Protein AF-A0A2N2PPP0-F1 (afdb_monomer_lite)

pLDDT: mean 93.96, std 4.92, range [78.12, 98.75]

Sequence (128 aa):
MFLLSSDLLVKGSHSYLNLDLDLDPEWWPEYGIPIGSYVGGIPADVSALYDSTTGVYRRSYTNGQVLVNPGPAARTVNLGGAYYRADPVGGGFVPPSGDISGWRVDYTAVTSVTLGAGRGAILLNSRP

Foldseek 3Di:
DLVVLVCVLQPDPPGDDDDQPDPADWDFQVVVDPQAAWPDHRDPDQVVQADPVQRWGKTHGPFFIKTWAQDQAKTKDFQCDKWWWWDWDDITGQPPVNDPVVTHTDTDIDRMDIAGHSGMITTGPDDD

Structure (mmCIF, N/CA/C/O backbone):
data_AF-A0A2N2PPP0-F1
#
_entry.id   AF-A0A2N2PPP0-F1
#
loop_
_atom_site.group_PDB
_atom_site.id
_atom_site.type_symbol
_atom_site.label_atom_id
_atom_site.label_alt_id
_atom_site.label_comp_id
_atom_site.label_asym_id
_atom_site.label_entity_id
_atom_site.label_seq_id
_atom_site.pdbx_PDB_ins_code
_atom_site.Cartn_x
_atom_site.Cartn_y
_atom_site.Cartn_z
_atom_site.occupancy
_atom_site.B_iso_or_equiv
_atom_site.auth_seq_id
_atom_site.auth_comp_id
_atom_site.auth_asym_id
_atom_site.auth_atom_id
_atom_site.pdbx_PDB_model_num
ATOM 1 N N . MET A 1 1 ? 4.736 4.034 -1.584 1.00 82.00 1 MET A N 1
ATOM 2 C CA . MET A 1 1 ? 3.412 3.436 -1.281 1.00 82.00 1 MET A CA 1
ATOM 3 C C . MET A 1 1 ? 2.305 4.399 -0.858 1.00 82.00 1 MET A C 1
ATOM 5 O O . MET A 1 1 ? 1.167 3.954 -0.829 1.00 82.00 1 MET A O 1
ATOM 9 N N . PHE A 1 2 ? 2.545 5.686 -0.569 1.00 88.25 2 PHE A N 1
ATOM 10 C CA . PHE A 1 2 ? 1.448 6.577 -0.150 1.00 88.25 2 PHE A CA 1
ATOM 11 C C . PHE A 1 2 ? 0.379 6.791 -1.238 1.00 88.25 2 PHE A C 1
ATOM 13 O O . PHE A 1 2 ? -0.784 6.534 -0.970 1.00 88.25 2 PHE A O 1
ATOM 20 N N . LEU A 1 3 ? 0.766 7.173 -2.463 1.00 88.50 3 LEU A N 1
ATOM 21 C CA . LEU A 1 3 ? -0.184 7.479 -3.547 1.00 88.50 3 LEU A CA 1
ATOM 22 C C . LEU A 1 3 ? -1.072 6.285 -3.919 1.00 88.50 3 LEU A C 1
ATOM 24 O O . LEU A 1 3 ? -2.291 6.397 -3.855 1.00 88.50 3 LEU A O 1
ATOM 28 N N . LEU A 1 4 ? -0.470 5.126 -4.216 1.00 90.69 4 LEU A N 1
ATOM 29 C CA . LEU A 1 4 ? -1.234 3.918 -4.538 1.00 90.69 4 LEU A CA 1
ATOM 30 C C . LEU A 1 4 ? -2.136 3.478 -3.378 1.00 90.69 4 LEU A C 1
ATOM 32 O O . LEU A 1 4 ? -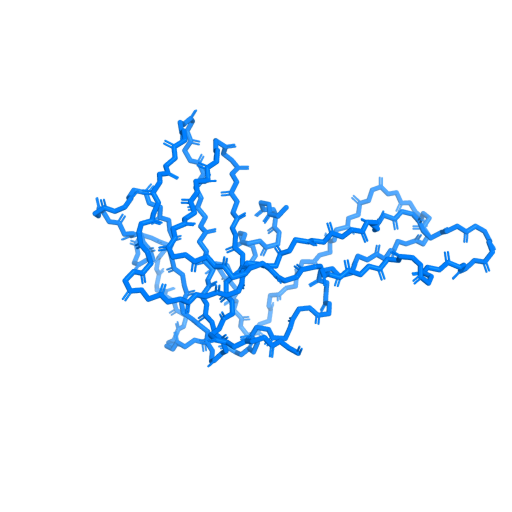3.287 3.123 -3.600 1.00 90.69 4 LEU A O 1
ATOM 36 N N . SER A 1 5 ? -1.651 3.531 -2.132 1.00 89.62 5 SER A N 1
ATOM 37 C CA . SER A 1 5 ? -2.492 3.162 -0.985 1.00 89.62 5 SER A CA 1
ATOM 38 C C . SER A 1 5 ? -3.662 4.135 -0.811 1.00 89.62 5 SER A C 1
ATOM 40 O O . SER A 1 5 ? -4.751 3.705 -0.453 1.00 89.62 5 SER A O 1
ATOM 42 N N . SER A 1 6 ? -3.467 5.426 -1.090 1.00 89.62 6 SER A N 1
ATOM 43 C CA . SER A 1 6 ? -4.539 6.425 -1.073 1.00 89.62 6 SER A CA 1
ATOM 44 C C . SER A 1 6 ? -5.562 6.198 -2.189 1.00 89.62 6 SER A C 1
ATOM 46 O O . SER A 1 6 ? -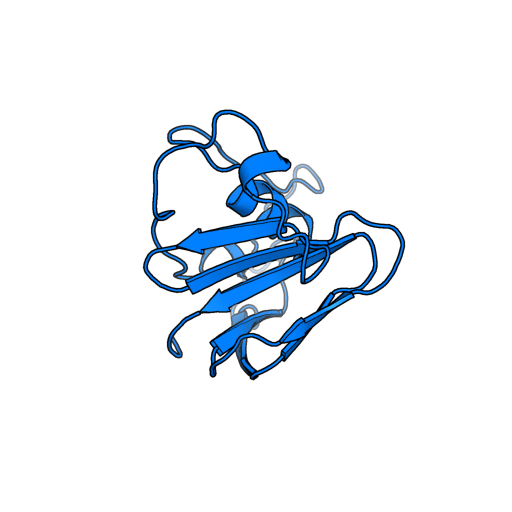6.754 6.260 -1.901 1.00 89.62 6 SER A O 1
ATOM 48 N N . ASP A 1 7 ? -5.140 5.866 -3.418 1.00 92.00 7 ASP A N 1
ATOM 49 C CA . ASP A 1 7 ? -6.073 5.458 -4.486 1.00 92.00 7 ASP A CA 1
ATOM 50 C C . ASP A 1 7 ? -6.865 4.223 -4.062 1.00 92.00 7 ASP A C 1
ATOM 52 O O . ASP A 1 7 ? -8.091 4.259 -4.030 1.00 92.00 7 ASP A O 1
ATOM 56 N N . LEU A 1 8 ? -6.183 3.160 -3.629 1.00 90.50 8 LEU A N 1
ATOM 57 C CA . LEU A 1 8 ? -6.838 1.935 -3.174 1.00 90.50 8 LEU A CA 1
ATOM 58 C C . LEU A 1 8 ? -7.753 2.177 -1.964 1.00 90.50 8 LEU A C 1
ATOM 60 O O . LEU A 1 8 ? -8.764 1.489 -1.812 1.00 90.50 8 LEU A O 1
ATOM 64 N N . LEU A 1 9 ? -7.456 3.155 -1.110 1.00 91.69 9 LEU A N 1
ATOM 65 C CA . LEU A 1 9 ? -8.339 3.532 -0.011 1.00 91.69 9 LEU A CA 1
ATOM 66 C C . LEU A 1 9 ? -9.677 4.064 -0.541 1.00 91.69 9 LEU A C 1
ATOM 68 O O . LEU A 1 9 ? -10.724 3.616 -0.081 1.00 91.69 9 LEU A O 1
ATOM 72 N N . VAL A 1 10 ? -9.675 4.949 -1.540 1.00 89.69 10 VAL A N 1
ATOM 73 C CA . VAL A 1 10 ? -10.896 5.620 -2.038 1.00 89.69 10 VAL A CA 1
ATOM 74 C C . VAL A 1 10 ? -11.455 5.041 -3.342 1.00 89.69 10 VAL A C 1
ATOM 76 O O . VAL A 1 10 ? -12.495 5.489 -3.814 1.00 89.69 10 VAL A O 1
ATOM 79 N N . LYS A 1 11 ? -10.815 4.009 -3.905 1.00 88.62 11 LYS A N 1
ATOM 80 C CA . LYS A 1 11 ? -11.147 3.404 -5.202 1.00 88.62 11 LYS A CA 1
ATOM 81 C C . LYS A 1 11 ? -12.640 3.107 -5.373 1.00 88.62 11 LYS A C 1
ATOM 83 O O . LYS A 1 11 ? -13.214 2.337 -4.599 1.00 88.62 11 LYS A O 1
ATOM 88 N N . GLY A 1 12 ? -13.252 3.684 -6.402 1.00 85.44 12 GLY A N 1
ATOM 89 C CA . GLY A 1 12 ? -14.586 3.329 -6.883 1.00 85.44 12 GLY A CA 1
ATOM 90 C C . GLY A 1 12 ? -14.532 2.411 -8.108 1.00 85.44 12 GLY A C 1
ATOM 91 O O . GLY A 1 12 ? -13.465 1.962 -8.526 1.00 85.44 12 GLY A O 1
ATOM 92 N N . SER A 1 13 ? -15.690 2.142 -8.713 1.00 84.50 13 SER A N 1
ATOM 93 C CA . SER A 1 13 ? -15.797 1.259 -9.890 1.00 84.50 13 SER A CA 1
ATOM 94 C C . SER A 1 13 ? -15.138 1.820 -11.156 1.00 84.50 13 SER A C 1
ATOM 96 O O . SER A 1 13 ? -14.777 1.055 -12.041 1.00 84.50 13 SER A O 1
ATOM 98 N N . HIS A 1 14 ? -14.970 3.141 -11.237 1.00 86.19 14 HIS A N 1
ATOM 99 C CA . HIS A 1 14 ? -14.382 3.838 -12.386 1.00 86.19 14 HIS A CA 1
ATOM 100 C C . HIS A 1 14 ? -13.347 4.871 -11.920 1.00 86.19 14 HIS A C 1
ATOM 102 O O . HIS A 1 14 ? -13.365 6.024 -12.341 1.00 86.19 14 HIS A O 1
ATOM 108 N N . SER A 1 15 ? -12.480 4.465 -10.989 1.00 83.56 15 SER A N 1
ATOM 109 C CA . SER A 1 15 ? -11.384 5.289 -10.472 1.00 83.56 15 SER A CA 1
ATOM 110 C C . SER A 1 15 ? -10.047 4.721 -10.930 1.00 83.56 15 SER A C 1
ATOM 112 O O . SER A 1 15 ? -9.760 3.537 -10.709 1.00 83.56 15 SER A O 1
ATOM 114 N N . TYR A 1 16 ? -9.236 5.581 -11.537 1.00 82.44 16 TYR A N 1
ATOM 115 C CA . TYR A 1 16 ? -7.931 5.240 -12.083 1.00 82.44 16 TYR A CA 1
ATOM 116 C C . TYR A 1 16 ? -6.893 6.212 -11.531 1.00 82.44 16 TYR A C 1
ATOM 118 O O . TYR A 1 16 ? -7.117 7.422 -11.523 1.00 82.44 16 TYR A O 1
ATOM 126 N N . LEU A 1 17 ? -5.763 5.667 -11.093 1.00 83.94 17 LEU A N 1
ATOM 127 C CA . LEU A 1 17 ? -4.572 6.425 -10.748 1.00 83.94 17 LEU A CA 1
ATOM 128 C C . LEU A 1 17 ? -3.582 6.265 -11.897 1.00 83.94 17 LEU A C 1
ATOM 130 O O . LEU A 1 17 ? -3.192 5.140 -12.203 1.00 83.94 17 LEU A O 1
ATOM 134 N N . ASN A 1 18 ? -3.172 7.381 -12.492 1.00 78.56 18 ASN A N 1
ATOM 135 C CA . ASN A 1 18 ? -1.970 7.425 -13.312 1.00 78.56 18 ASN A CA 1
ATOM 136 C C . ASN A 1 18 ? -0.864 8.080 -12.484 1.00 78.56 18 ASN A C 1
ATOM 138 O O . ASN A 1 18 ? -1.071 9.171 -11.948 1.00 78.56 18 ASN A O 1
ATOM 142 N N . LEU A 1 19 ? 0.265 7.394 -12.325 1.00 78.12 19 LEU A N 1
ATOM 143 C CA . LEU A 1 19 ? 1.472 7.997 -11.766 1.00 78.12 19 LEU A CA 1
ATOM 144 C C . LEU A 1 19 ? 2.275 8.502 -12.957 1.00 78.12 19 LEU A C 1
ATOM 146 O O . LEU A 1 19 ? 2.576 7.708 -13.838 1.00 78.12 19 LEU A O 1
ATOM 150 N N . ASP A 1 20 ? 2.534 9.803 -12.982 1.00 81.75 20 ASP A N 1
ATOM 151 C CA . ASP A 1 20 ? 3.169 10.492 -14.101 1.00 81.75 20 ASP A CA 1
ATOM 152 C C . ASP A 1 20 ? 4.299 11.358 -13.537 1.00 81.75 20 ASP A C 1
ATOM 154 O O . ASP A 1 20 ? 4.065 12.183 -12.641 1.00 81.75 20 ASP A O 1
ATOM 158 N N . LEU A 1 21 ? 5.525 11.113 -13.990 1.00 82.56 21 LEU A N 1
ATOM 159 C CA . LEU A 1 21 ? 6.711 11.910 -13.692 1.00 82.56 21 LEU A CA 1
ATOM 160 C C . LEU A 1 21 ? 7.065 12.812 -14.881 1.00 82.56 21 LEU A C 1
ATOM 162 O O . LEU A 1 21 ? 7.460 13.955 -14.640 1.00 82.56 21 LEU A O 1
ATOM 166 N N . ASP A 1 22 ? 6.934 12.319 -16.120 1.00 88.31 22 ASP A N 1
ATOM 167 C CA . ASP A 1 22 ? 7.155 13.073 -17.367 1.00 88.31 22 ASP A CA 1
ATOM 168 C C . ASP A 1 22 ? 6.522 12.369 -18.596 1.00 88.31 22 ASP A C 1
ATOM 170 O O . ASP A 1 22 ? 5.789 11.398 -18.476 1.00 88.31 22 ASP A O 1
ATOM 174 N N . LEU A 1 23 ? 6.821 12.836 -19.812 1.00 87.44 23 LEU A N 1
ATOM 175 C CA . LEU A 1 23 ? 6.335 12.264 -21.076 1.00 87.44 23 LEU A CA 1
ATOM 176 C C . LEU A 1 23 ? 7.024 10.951 -21.496 1.00 87.44 23 LEU A C 1
ATOM 178 O O . LEU A 1 23 ? 6.614 10.338 -22.488 1.00 87.44 23 LEU A O 1
ATOM 182 N N . ASP A 1 24 ? 8.082 10.543 -20.795 1.00 90.31 24 ASP A N 1
ATOM 183 C CA . ASP A 1 24 ? 8.805 9.304 -21.080 1.00 90.31 24 ASP A CA 1
ATOM 184 C C . ASP A 1 24 ? 8.018 8.067 -20.603 1.00 90.31 24 ASP A C 1
ATOM 186 O O . ASP A 1 24 ? 7.227 8.151 -19.667 1.00 90.31 24 ASP A O 1
ATOM 190 N N . PRO A 1 25 ? 8.218 6.879 -21.208 1.00 90.56 25 PRO A N 1
ATOM 191 C CA . PRO A 1 25 ? 7.538 5.669 -20.760 1.00 90.56 25 PRO A CA 1
ATOM 192 C C . PRO A 1 25 ? 7.873 5.316 -19.307 1.00 90.56 25 PRO A C 1
ATOM 194 O O . PRO A 1 25 ? 9.040 5.172 -18.937 1.00 90.56 25 PRO A O 1
ATOM 197 N N . GLU A 1 26 ? 6.839 5.081 -18.504 1.00 92.50 26 GLU A N 1
ATOM 198 C CA . GLU A 1 26 ? 6.954 4.726 -17.092 1.00 92.50 26 GLU A CA 1
ATOM 199 C C . GLU A 1 26 ? 6.309 3.375 -16.795 1.00 92.50 26 GLU A C 1
ATOM 201 O O . GLU A 1 26 ? 5.297 2.988 -17.386 1.00 92.50 26 GLU A O 1
ATOM 206 N N . TRP A 1 27 ? 6.887 2.647 -15.843 1.00 92.12 27 TRP A N 1
ATOM 207 C CA . TRP A 1 27 ? 6.283 1.432 -15.321 1.00 92.12 27 TRP A CA 1
ATOM 208 C C . TRP A 1 27 ? 6.530 1.292 -13.820 1.00 92.12 27 TRP A C 1
ATOM 210 O O . TRP A 1 27 ? 7.563 1.692 -13.289 1.00 92.12 27 TRP A O 1
ATOM 220 N N . TRP A 1 28 ? 5.563 0.714 -13.116 1.00 92.81 28 TRP A N 1
ATOM 221 C CA . TRP A 1 28 ? 5.569 0.623 -11.662 1.00 92.81 28 TRP A CA 1
ATOM 222 C C . TRP A 1 28 ? 5.238 -0.816 -11.248 1.00 92.81 28 TRP A C 1
ATOM 224 O O . TRP A 1 28 ? 4.125 -1.281 -11.513 1.00 92.81 28 TRP A O 1
ATOM 234 N N . PRO A 1 29 ? 6.169 -1.565 -10.620 1.00 95.06 29 PRO A N 1
ATOM 235 C CA . PRO A 1 29 ? 5.928 -2.963 -10.255 1.00 95.06 29 PRO A CA 1
ATOM 236 C C . PRO A 1 29 ? 4.742 -3.130 -9.293 1.00 95.06 29 PRO A C 1
ATOM 238 O O . PRO A 1 29 ? 4.093 -4.176 -9.287 1.00 95.06 29 PRO A O 1
ATOM 241 N N . GLU A 1 30 ? 4.401 -2.097 -8.520 1.00 93.69 30 GLU A N 1
ATOM 242 C CA . GLU A 1 30 ? 3.231 -2.092 -7.642 1.00 93.69 30 GLU A CA 1
ATOM 243 C C . GLU A 1 30 ? 1.882 -2.247 -8.358 1.00 93.69 30 GLU A C 1
ATOM 245 O O . GLU A 1 30 ? 0.920 -2.691 -7.728 1.00 93.69 30 GLU A O 1
ATOM 250 N N . TYR A 1 31 ? 1.788 -1.955 -9.660 1.00 90.94 31 TYR A N 1
ATOM 251 C CA . TYR A 1 31 ? 0.571 -2.218 -10.438 1.00 90.94 31 TYR A CA 1
ATOM 252 C C . TYR A 1 31 ? 0.246 -3.714 -10.521 1.00 90.94 31 TYR A C 1
ATOM 254 O O . TYR A 1 31 ? -0.910 -4.086 -10.712 1.00 90.94 31 TYR A O 1
ATOM 262 N N . GLY A 1 32 ? 1.251 -4.574 -10.333 1.00 92.12 32 GLY A N 1
ATOM 263 C CA . GLY A 1 32 ? 1.103 -6.025 -10.314 1.00 92.12 32 GLY A CA 1
ATOM 264 C C . GLY A 1 32 ? 0.694 -6.617 -8.963 1.00 92.12 32 GLY A C 1
ATOM 265 O O . GLY A 1 32 ? 0.594 -7.839 -8.867 1.00 92.12 32 GLY A O 1
ATOM 266 N N . ILE A 1 33 ? 0.478 -5.818 -7.907 1.00 96.62 33 ILE A N 1
ATOM 267 C CA . ILE A 1 33 ? 0.122 -6.358 -6.584 1.00 96.62 33 ILE A CA 1
ATOM 268 C C . ILE A 1 33 ? -1.280 -6.997 -6.643 1.00 96.62 33 ILE A C 1
ATOM 270 O O . ILE A 1 33 ? -2.264 -6.288 -6.875 1.00 96.62 33 ILE A O 1
ATOM 274 N N . PRO A 1 34 ? -1.430 -8.309 -6.361 1.00 97.06 34 PRO A N 1
ATOM 275 C CA . PRO A 1 34 ? -2.691 -9.031 -6.538 1.00 97.06 34 PRO A CA 1
ATOM 276 C C . PRO A 1 34 ? -3.644 -8.848 -5.341 1.00 97.06 34 PRO A C 1
ATOM 278 O O . PRO A 1 34 ? -4.140 -9.814 -4.760 1.00 97.06 34 PRO A O 1
ATOM 281 N N . ILE A 1 35 ? -3.914 -7.597 -4.953 1.00 97.12 35 ILE A N 1
ATOM 282 C CA . ILE A 1 35 ? -4.747 -7.247 -3.786 1.00 97.12 35 ILE A CA 1
ATOM 283 C C . ILE A 1 35 ? -6.230 -7.611 -3.979 1.00 97.12 35 ILE A C 1
ATOM 285 O O . ILE A 1 35 ? -6.950 -7.838 -3.006 1.00 97.12 35 ILE A O 1
ATOM 289 N N . GLY A 1 36 ? -6.674 -7.747 -5.231 1.00 95.44 36 GLY A N 1
ATOM 290 C CA . GLY A 1 36 ? -8.031 -8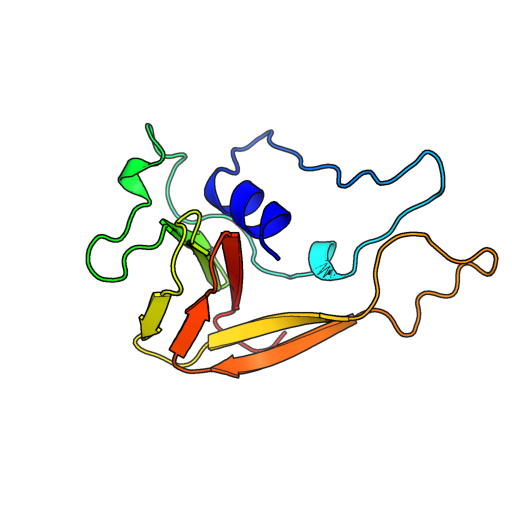.153 -5.590 1.00 95.44 36 GLY A CA 1
ATOM 291 C C . GLY A 1 36 ? -9.030 -6.994 -5.586 1.00 95.44 36 GLY A C 1
ATOM 292 O O . GLY A 1 36 ? -8.675 -5.853 -5.876 1.00 95.44 36 GLY A O 1
ATOM 293 N N . SER A 1 37 ? -10.296 -7.292 -5.288 1.00 93.75 37 SER A N 1
ATOM 294 C CA . SER A 1 37 ? -11.375 -6.291 -5.258 1.00 93.75 37 SER A CA 1
ATOM 295 C C . SER A 1 37 ? -11.604 -5.778 -3.843 1.00 93.75 37 SER A C 1
ATOM 297 O O . SER A 1 37 ? -11.411 -6.519 -2.880 1.00 93.75 37 SER A O 1
ATOM 299 N N . TYR A 1 38 ? -12.029 -4.523 -3.698 1.00 93.38 38 TYR A N 1
ATOM 300 C CA . TYR A 1 38 ? -12.417 -4.007 -2.389 1.00 93.38 38 TYR A CA 1
ATOM 301 C C . TYR A 1 38 ? -13.617 -4.793 -1.840 1.00 93.38 38 TYR A C 1
ATOM 303 O O . TYR A 1 38 ? -14.498 -5.217 -2.587 1.00 93.38 38 TYR A O 1
ATOM 311 N N . VAL A 1 39 ? -13.645 -4.987 -0.524 1.00 93.19 39 VAL A N 1
ATOM 312 C CA . VAL A 1 39 ? -14.747 -5.654 0.177 1.00 93.19 39 VAL A CA 1
ATOM 313 C C . VAL A 1 39 ? -15.675 -4.596 0.761 1.00 93.19 39 VAL A C 1
ATOM 315 O O . VAL A 1 39 ? -15.221 -3.627 1.368 1.00 93.19 39 VAL A O 1
ATOM 318 N N . GLY A 1 40 ? -16.979 -4.805 0.591 1.00 85.25 40 GLY A N 1
ATOM 319 C CA . GLY A 1 40 ? -18.002 -3.815 0.919 1.00 85.25 40 GLY A CA 1
ATOM 320 C C . GLY A 1 40 ? -18.314 -2.888 -0.258 1.00 85.25 40 GLY A C 1
ATOM 321 O O . GLY A 1 40 ? -17.713 -2.978 -1.325 1.00 85.25 40 GLY A O 1
ATOM 322 N N . GLY A 1 41 ? -19.307 -2.019 -0.080 1.00 85.19 41 GLY A N 1
ATOM 323 C CA . GLY A 1 41 ? -19.638 -0.990 -1.065 1.00 85.19 41 GLY A CA 1
ATOM 324 C C . GLY A 1 41 ? -18.643 0.172 -1.054 1.00 85.19 41 GLY A C 1
ATOM 325 O O . GLY A 1 41 ? -17.724 0.233 -0.238 1.00 85.19 41 GLY A O 1
ATOM 326 N N . ILE A 1 42 ? -18.860 1.131 -1.951 1.00 85.75 42 ILE A N 1
ATOM 327 C CA . ILE A 1 42 ? -18.175 2.425 -1.897 1.00 85.75 42 ILE A CA 1
ATOM 328 C C . ILE A 1 42 ? -18.708 3.176 -0.663 1.00 85.75 42 ILE A C 1
ATOM 330 O O . ILE A 1 42 ? -19.929 3.309 -0.536 1.00 85.75 42 ILE A O 1
ATOM 334 N N . PRO A 1 43 ? -17.848 3.632 0.266 1.00 85.94 43 PRO A N 1
ATOM 335 C CA . PRO A 1 43 ? -18.311 4.372 1.433 1.00 85.94 43 PRO A CA 1
ATOM 336 C C . PRO A 1 43 ? -18.889 5.726 1.011 1.00 85.94 43 PRO A C 1
ATOM 338 O O . PRO A 1 43 ? -18.414 6.340 0.058 1.00 85.94 43 PRO A O 1
ATOM 341 N N . ALA A 1 44 ? -19.895 6.210 1.742 1.00 86.12 44 ALA A N 1
ATOM 342 C CA . ALA A 1 44 ? -20.470 7.534 1.496 1.00 86.12 44 ALA A CA 1
ATOM 343 C C . ALA A 1 44 ? -19.475 8.671 1.798 1.00 86.12 44 ALA A C 1
ATOM 345 O O . ALA A 1 44 ? -19.532 9.718 1.163 1.00 86.12 44 ALA A O 1
ATOM 346 N N . ASP A 1 45 ? -18.568 8.451 2.755 1.00 89.62 45 ASP A N 1
ATOM 347 C CA . ASP A 1 45 ? -17.528 9.394 3.154 1.00 89.62 45 ASP A CA 1
ATOM 348 C C . ASP A 1 45 ? -16.268 8.648 3.627 1.00 89.62 45 ASP A C 1
ATOM 350 O O . ASP A 1 45 ? -16.351 7.542 4.171 1.00 89.62 45 ASP A O 1
ATOM 354 N N . VAL A 1 46 ? -15.092 9.255 3.440 1.00 90.00 46 VAL A N 1
ATOM 355 C CA . VAL A 1 46 ? -13.799 8.647 3.799 1.00 90.00 46 VAL A CA 1
ATOM 356 C C . VAL A 1 46 ? -13.651 8.403 5.306 1.00 90.00 46 VAL A C 1
ATOM 358 O O . VAL A 1 46 ? -12.933 7.488 5.706 1.00 90.00 46 VAL A O 1
ATOM 361 N N . SER A 1 47 ? -14.358 9.159 6.153 1.00 92.75 47 SER A N 1
ATOM 362 C CA . SER A 1 47 ? -14.378 8.958 7.608 1.00 92.75 47 SER A CA 1
ATOM 363 C C . SER A 1 47 ? -14.879 7.571 8.011 1.00 92.75 47 SER A C 1
ATOM 365 O O . SER A 1 47 ? -14.438 7.047 9.030 1.00 92.75 47 SER A O 1
ATOM 367 N N . ALA A 1 48 ? -15.709 6.921 7.185 1.00 93.81 48 ALA A N 1
ATOM 368 C CA . ALA A 1 48 ? -16.155 5.546 7.416 1.00 93.81 48 ALA A CA 1
ATOM 369 C C . ALA A 1 48 ? -15.013 4.515 7.324 1.00 93.81 48 ALA A C 1
ATOM 371 O O . ALA A 1 48 ? -15.158 3.392 7.801 1.00 93.81 48 ALA A O 1
ATOM 372 N N . LEU A 1 49 ? -13.885 4.885 6.711 1.00 95.19 49 LEU A N 1
ATOM 373 C CA . LEU A 1 49 ? -12.684 4.056 6.606 1.00 95.19 49 LEU A CA 1
ATOM 374 C C . LEU A 1 49 ? -11.657 4.365 7.705 1.00 95.19 49 LEU A C 1
ATOM 376 O O . LEU A 1 49 ? -10.607 3.726 7.749 1.00 95.19 49 LEU A O 1
ATOM 380 N N . TYR A 1 50 ? -11.905 5.355 8.566 1.00 96.88 50 TYR A N 1
ATOM 381 C CA . TYR A 1 50 ? -10.977 5.727 9.628 1.00 96.88 50 TYR A CA 1
ATOM 382 C C . TYR A 1 50 ? -11.087 4.769 10.820 1.00 96.88 50 TYR A C 1
ATOM 384 O O . TYR A 1 50 ? -12.148 4.625 11.426 1.00 96.88 50 TYR A O 1
ATOM 392 N N . ASP A 1 51 ? -9.972 4.145 11.195 1.00 96.00 51 ASP A N 1
ATOM 393 C CA . ASP A 1 51 ? -9.865 3.338 12.407 1.00 96.00 51 ASP A CA 1
ATOM 394 C C . ASP A 1 51 ? -9.312 4.208 13.543 1.00 96.00 51 ASP A C 1
ATOM 396 O O . ASP A 1 51 ? -8.120 4.519 13.608 1.00 96.00 51 ASP A O 1
ATOM 400 N N . SER A 1 52 ? -10.191 4.599 14.467 1.00 95.56 52 SER A N 1
ATOM 401 C CA . SER A 1 52 ? -9.844 5.449 15.610 1.00 95.56 52 SER A CA 1
ATOM 402 C C . SER A 1 52 ? -8.928 4.772 16.631 1.00 95.56 52 SER A C 1
ATOM 404 O O . SER A 1 52 ? -8.251 5.472 17.383 1.00 95.56 52 SER A O 1
ATOM 406 N N . THR A 1 53 ? -8.862 3.437 16.643 1.00 94.50 53 THR A N 1
ATOM 407 C CA . THR A 1 53 ? -7.985 2.682 17.551 1.00 94.50 53 THR A CA 1
ATOM 408 C C . THR A 1 53 ? -6.536 2.779 17.095 1.00 94.50 53 THR A C 1
ATOM 410 O O . THR A 1 53 ? -5.623 2.926 17.906 1.00 94.50 53 THR A O 1
ATOM 413 N N . THR A 1 54 ? -6.315 2.698 15.784 1.00 95.44 54 THR A N 1
ATOM 414 C CA . THR A 1 54 ? -4.972 2.686 15.190 1.00 95.44 54 THR A CA 1
ATOM 415 C C . THR A 1 54 ? -4.546 4.064 14.677 1.00 95.44 54 THR A C 1
ATOM 417 O O . THR A 1 54 ? -3.353 4.327 14.502 1.00 95.44 54 THR A O 1
ATOM 420 N N . GLY A 1 55 ? -5.502 4.976 14.491 1.00 96.50 55 GLY A N 1
ATOM 421 C CA . GLY A 1 55 ? -5.271 6.332 14.007 1.00 96.50 55 GLY A CA 1
ATOM 422 C C . GLY A 1 55 ? -4.889 6.387 12.529 1.00 96.50 55 GLY A C 1
ATOM 423 O O . GLY A 1 55 ? -4.195 7.319 12.116 1.00 96.50 55 GLY A O 1
ATOM 424 N N . VAL A 1 56 ? -5.289 5.380 11.748 1.00 97.88 56 VAL A N 1
ATOM 425 C CA . VAL A 1 56 ? -5.045 5.286 10.304 1.00 97.88 56 VAL A CA 1
ATOM 426 C C . VAL A 1 56 ? -6.336 4.933 9.573 1.00 97.88 56 VAL A C 1
ATOM 428 O O . VAL A 1 56 ? -7.287 4.431 10.164 1.00 97.88 56 VAL A O 1
ATOM 431 N N . TYR A 1 57 ? -6.370 5.177 8.269 1.00 98.06 57 TYR A N 1
ATOM 432 C CA . TYR A 1 57 ? -7.460 4.720 7.418 1.00 98.06 57 TYR A CA 1
ATOM 433 C C . TYR A 1 57 ? -7.195 3.292 6.952 1.00 98.06 57 TYR A C 1
ATOM 435 O O . TYR A 1 57 ? -6.051 2.943 6.649 1.00 98.06 57 TYR A O 1
ATOM 443 N N . ARG A 1 58 ? -8.247 2.478 6.872 1.00 97.12 58 ARG A N 1
ATOM 444 C CA . ARG A 1 58 ? -8.196 1.069 6.489 1.00 97.12 58 ARG A CA 1
ATOM 445 C C . ARG A 1 58 ? -9.279 0.760 5.465 1.00 97.12 58 ARG A C 1
ATOM 447 O O . ARG A 1 58 ? -10.437 1.119 5.649 1.00 97.12 58 ARG A O 1
ATOM 454 N N . ARG A 1 59 ? -8.921 -0.006 4.435 1.00 96.25 59 ARG A N 1
ATOM 455 C CA . ARG A 1 59 ? -9.895 -0.639 3.539 1.00 96.25 59 ARG A CA 1
ATOM 456 C C . ARG A 1 59 ? -9.562 -2.099 3.294 1.00 96.25 59 ARG A C 1
ATOM 458 O O . ARG A 1 59 ? -8.420 -2.436 2.988 1.00 96.25 59 ARG A O 1
ATOM 465 N N . SER A 1 60 ? -10.575 -2.948 3.418 1.00 96.19 60 SER A N 1
ATOM 466 C CA . SER A 1 60 ? -10.464 -4.384 3.179 1.00 96.19 60 SER A CA 1
ATOM 467 C C . SER A 1 60 ? -10.603 -4.713 1.699 1.00 96.19 60 SER A C 1
ATOM 469 O O . SER A 1 60 ? -11.365 -4.079 0.968 1.00 96.19 60 SER A O 1
ATOM 471 N N . TYR A 1 61 ? -9.882 -5.743 1.283 1.00 97.25 61 TYR A N 1
ATOM 472 C CA . TYR A 1 61 ? -9.850 -6.287 -0.064 1.00 97.25 61 TYR A CA 1
ATOM 473 C C . TYR A 1 61 ? -9.952 -7.815 -0.005 1.00 97.25 61 TYR A C 1
ATOM 475 O O . TYR A 1 61 ? -9.671 -8.424 1.027 1.00 97.25 61 TYR A O 1
ATOM 483 N N . THR A 1 62 ? -10.347 -8.459 -1.104 1.00 97.25 62 THR A N 1
ATOM 484 C CA . THR A 1 62 ? -10.546 -9.918 -1.137 1.00 97.25 62 THR A CA 1
ATOM 485 C C . THR A 1 62 ? -9.282 -10.689 -0.756 1.00 97.25 62 THR A C 1
ATOM 487 O O . THR A 1 62 ? -9.381 -11.720 -0.096 1.00 97.25 62 THR A O 1
ATOM 490 N N . ASN A 1 63 ? -8.099 -10.166 -1.101 1.00 98.19 63 ASN A N 1
ATOM 491 C CA . ASN A 1 63 ? -6.820 -10.813 -0.803 1.00 98.19 63 ASN A CA 1
ATOM 492 C C . ASN A 1 63 ? -6.008 -10.082 0.274 1.00 98.19 63 ASN A C 1
ATOM 494 O O . ASN A 1 63 ? -4.834 -10.400 0.458 1.00 98.19 63 ASN A O 1
ATOM 498 N N . GLY A 1 64 ? -6.583 -9.105 0.983 1.00 97.88 64 GLY A N 1
ATOM 499 C CA . GLY A 1 64 ? -5.804 -8.319 1.932 1.00 97.88 64 GLY A CA 1
ATOM 500 C C . GLY A 1 64 ? -6.480 -7.067 2.468 1.00 97.88 64 GLY A C 1
ATOM 501 O O . GLY A 1 64 ? -7.699 -6.963 2.568 1.00 97.88 64 GLY A O 1
ATOM 502 N N . GLN A 1 65 ? -5.658 -6.088 2.822 1.00 97.94 65 GLN A N 1
ATOM 503 C CA . GLN A 1 65 ? -6.096 -4.778 3.280 1.00 97.94 65 GLN A CA 1
ATOM 504 C C . GLN A 1 65 ? -5.081 -3.698 2.906 1.00 97.94 65 GLN A C 1
ATOM 506 O O . GLN A 1 65 ? -3.890 -3.959 2.720 1.00 97.94 65 GLN A O 1
ATOM 511 N N . VAL A 1 66 ? -5.565 -2.464 2.846 1.00 97.88 66 VAL A N 1
ATOM 512 C CA . VAL A 1 66 ? -4.761 -1.264 2.629 1.00 97.88 66 VAL A CA 1
ATOM 513 C C . VAL A 1 66 ? -4.870 -0.373 3.852 1.00 97.88 66 VAL A C 1
ATOM 515 O O . VAL A 1 66 ? -5.967 -0.178 4.377 1.00 97.88 66 VAL A O 1
ATOM 518 N N . LEU A 1 67 ? -3.733 0.160 4.294 1.00 98.50 67 LEU A N 1
ATOM 519 C CA . LEU A 1 67 ? -3.630 1.099 5.404 1.00 98.50 67 LEU A CA 1
ATOM 520 C C . LEU A 1 67 ? -3.021 2.416 4.921 1.00 98.50 67 LEU A C 1
ATOM 522 O O . LEU A 1 67 ? -2.031 2.401 4.188 1.00 98.50 67 LEU A O 1
ATOM 526 N N . VAL A 1 68 ? -3.560 3.551 5.368 1.00 98.38 68 VAL A N 1
ATOM 527 C CA . VAL A 1 68 ? -3.057 4.889 5.019 1.00 98.38 68 VAL A CA 1
ATOM 528 C C . VAL A 1 68 ? -2.975 5.773 6.258 1.00 98.38 68 VAL A C 1
ATOM 530 O O . VAL A 1 68 ? -3.968 6.003 6.946 1.00 98.38 68 VAL A O 1
ATOM 533 N N . ASN A 1 69 ? -1.789 6.318 6.511 1.00 97.94 69 ASN A N 1
ATOM 534 C CA . ASN A 1 69 ? -1.538 7.358 7.498 1.00 97.94 69 ASN A CA 1
ATOM 535 C C . ASN A 1 69 ? -1.272 8.697 6.782 1.00 97.94 69 ASN A C 1
ATOM 537 O O . ASN A 1 69 ? -0.129 8.964 6.396 1.00 97.94 69 ASN A O 1
ATOM 541 N N . PRO A 1 70 ? -2.295 9.551 6.598 1.00 96.44 70 PRO A N 1
ATOM 542 C CA . PRO A 1 70 ? -2.104 10.899 6.067 1.00 96.44 70 PRO A CA 1
ATOM 543 C C . PRO A 1 70 ? -1.617 11.888 7.140 1.00 96.44 70 PRO A C 1
ATOM 545 O O . PRO A 1 70 ? -1.333 13.040 6.827 1.00 96.44 70 PRO A O 1
ATOM 548 N N . GLY A 1 71 ? -1.554 11.466 8.407 1.00 96.19 71 GLY A N 1
ATOM 549 C CA . GLY A 1 71 ? -1.189 12.320 9.527 1.00 96.19 71 GLY A CA 1
ATOM 550 C C . GLY A 1 71 ? 0.299 12.694 9.555 1.00 96.19 71 GLY A C 1
ATOM 551 O O . GLY A 1 71 ? 1.122 12.089 8.863 1.00 96.19 71 GLY A O 1
ATOM 552 N N . PRO A 1 72 ? 0.668 13.670 10.403 1.00 96.25 72 PRO A N 1
ATOM 553 C CA . PRO A 1 72 ? 2.028 14.204 10.479 1.00 96.25 72 PRO A CA 1
ATOM 554 C C . PRO A 1 72 ? 2.982 13.357 11.336 1.00 96.25 72 PRO A C 1
ATOM 556 O O . PRO A 1 72 ? 4.170 13.655 11.404 1.00 96.25 72 PRO A O 1
ATOM 559 N N . ALA A 1 73 ? 2.484 12.322 12.014 1.00 97.31 73 ALA A N 1
ATOM 560 C CA . ALA A 1 73 ? 3.255 11.499 12.942 1.00 97.31 73 ALA A CA 1
ATOM 561 C C . ALA A 1 73 ? 3.164 10.020 12.569 1.00 97.31 73 ALA A C 1
ATOM 563 O O . ALA A 1 73 ? 2.166 9.576 12.001 1.00 97.31 73 ALA A O 1
ATOM 564 N N . ALA A 1 74 ? 4.197 9.251 12.916 1.00 98.06 74 ALA A N 1
ATOM 565 C CA . ALA A 1 74 ? 4.202 7.814 12.693 1.00 98.06 74 ALA A CA 1
ATOM 566 C C . ALA A 1 74 ? 3.116 7.107 13.523 1.00 98.06 74 ALA A C 1
ATOM 568 O O . ALA A 1 74 ? 2.850 7.475 14.670 1.00 98.06 74 ALA A O 1
ATOM 569 N N . ARG A 1 75 ? 2.509 6.070 12.943 1.00 98.25 75 ARG A N 1
ATOM 570 C CA . ARG A 1 75 ? 1.509 5.211 13.585 1.00 98.25 75 ARG A CA 1
ATOM 571 C C . ARG A 1 75 ? 1.926 3.755 13.455 1.00 98.25 75 ARG A C 1
ATOM 573 O O . ARG A 1 75 ? 2.264 3.310 12.359 1.00 98.25 75 ARG A O 1
ATOM 580 N N . THR A 1 76 ? 1.879 3.020 14.559 1.00 98.31 76 THR A N 1
ATOM 581 C CA . THR A 1 76 ? 2.128 1.575 14.572 1.00 98.31 76 THR A CA 1
ATOM 582 C C . THR A 1 76 ? 0.803 0.841 14.672 1.00 98.31 76 THR A C 1
ATOM 584 O O . THR A 1 76 ? 0.034 1.066 15.603 1.00 98.31 76 THR A O 1
ATOM 587 N N . VAL A 1 77 ? 0.552 -0.051 13.720 1.00 98.31 77 VAL A N 1
ATOM 588 C CA . VAL A 1 77 ? -0.680 -0.831 13.617 1.00 98.31 77 VAL A CA 1
ATOM 589 C C . VAL A 1 77 ? -0.359 -2.288 13.914 1.00 98.31 77 VAL A C 1
ATOM 591 O O . VAL A 1 77 ? 0.424 -2.906 13.195 1.00 98.31 77 VAL A O 1
ATOM 594 N N . ASN A 1 78 ? -0.968 -2.846 14.961 1.00 98.00 78 ASN A N 1
ATOM 595 C CA . ASN A 1 78 ? -0.997 -4.293 15.164 1.00 98.00 78 ASN A CA 1
ATOM 596 C C . ASN A 1 78 ? -2.067 -4.894 14.241 1.00 98.00 78 ASN A C 1
ATOM 598 O O . ASN A 1 78 ? -3.188 -4.389 14.178 1.00 98.00 78 ASN A O 1
ATOM 602 N N . LEU A 1 79 ? -1.714 -5.939 13.496 1.00 97.44 79 LEU A N 1
ATOM 603 C CA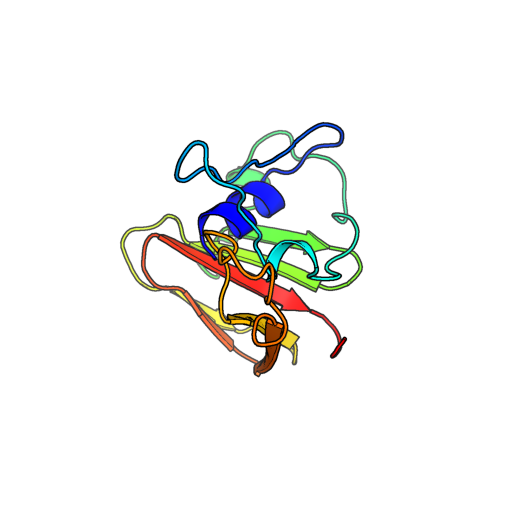 . LEU A 1 79 ? -2.577 -6.501 12.458 1.00 97.44 79 LEU A CA 1
ATOM 604 C C . LEU A 1 79 ? -3.517 -7.598 12.974 1.00 97.44 79 LEU A C 1
ATOM 606 O O . LEU A 1 79 ? -4.393 -8.030 12.229 1.00 97.44 79 LEU A O 1
ATOM 610 N N . GLY A 1 80 ? -3.339 -8.063 14.217 1.00 95.69 80 GLY A N 1
ATOM 611 C CA . GLY A 1 80 ? -4.136 -9.150 14.804 1.00 95.69 80 GLY A CA 1
ATOM 612 C C . GLY A 1 80 ? -3.898 -10.527 14.167 1.00 95.69 80 GLY A C 1
ATOM 613 O O . GLY A 1 80 ? -4.582 -11.486 14.503 1.00 95.69 80 GLY A O 1
ATOM 614 N N . GLY A 1 81 ? -2.929 -10.630 13.256 1.00 96.19 81 GLY A N 1
ATOM 615 C CA . GLY A 1 81 ? -2.584 -11.827 12.499 1.00 96.19 81 GLY A CA 1
ATOM 616 C C . GLY A 1 81 ? -1.368 -11.576 11.607 1.00 96.19 81 GLY A C 1
ATOM 617 O O . GLY A 1 81 ? -0.840 -10.462 11.567 1.00 96.19 81 GLY A O 1
ATOM 618 N N . ALA A 1 82 ? -0.911 -12.612 10.907 1.00 97.94 82 ALA A N 1
ATOM 619 C CA . ALA A 1 82 ? 0.177 -12.493 9.943 1.00 97.94 82 ALA A CA 1
ATOM 620 C C . ALA A 1 82 ? -0.353 -12.024 8.580 1.00 97.94 82 ALA A C 1
ATOM 622 O O . ALA A 1 82 ? -1.333 -12.565 8.075 1.00 97.94 82 ALA A O 1
ATOM 623 N N . TYR A 1 83 ? 0.328 -11.047 7.989 1.00 98.69 83 TYR A N 1
ATOM 624 C CA . TYR A 1 83 ? 0.103 -10.552 6.630 1.00 98.69 83 TYR A CA 1
ATOM 625 C C . TYR A 1 83 ? 1.436 -10.475 5.888 1.00 98.69 83 TYR A C 1
ATOM 627 O O . TYR A 1 83 ? 2.500 -10.510 6.502 1.00 98.69 83 TYR A O 1
ATOM 635 N N . TYR A 1 84 ? 1.383 -10.303 4.573 1.00 98.75 84 TYR A N 1
ATOM 636 C CA . TYR A 1 84 ? 2.548 -10.054 3.734 1.00 98.75 84 TYR A CA 1
ATOM 637 C C . TYR A 1 84 ? 2.532 -8.605 3.254 1.00 98.75 84 TYR A C 1
ATOM 639 O O . TYR A 1 84 ? 1.683 -8.221 2.450 1.00 98.75 84 TYR A O 1
ATOM 647 N N . ARG A 1 85 ? 3.458 -7.787 3.762 1.00 98.50 85 ARG A N 1
ATOM 648 C CA . ARG A 1 85 ? 3.640 -6.405 3.308 1.00 98.50 85 ARG A CA 1
ATOM 649 C C . ARG A 1 85 ? 4.309 -6.402 1.942 1.00 98.50 85 ARG A C 1
ATOM 651 O O . ARG A 1 85 ? 5.371 -7.000 1.795 1.00 98.50 85 ARG A O 1
ATOM 658 N N . ALA A 1 86 ? 3.681 -5.723 0.988 1.00 98.44 86 ALA A N 1
ATOM 659 C CA . ALA A 1 86 ? 4.224 -5.492 -0.342 1.00 98.44 86 ALA A CA 1
ATOM 660 C C . ALA A 1 86 ? 5.205 -4.308 -0.327 1.00 98.44 86 ALA A C 1
ATOM 662 O O . ALA A 1 86 ? 4.817 -3.185 0.004 1.00 98.44 86 ALA A O 1
ATOM 663 N N . ASP A 1 87 ? 6.452 -4.565 -0.710 1.00 97.44 87 ASP A N 1
ATOM 664 C CA . ASP A 1 87 ? 7.537 -3.591 -0.810 1.00 97.44 87 ASP A CA 1
ATOM 665 C C . ASP A 1 87 ? 8.080 -3.588 -2.256 1.00 97.44 87 ASP A C 1
ATOM 667 O O . ASP A 1 87 ? 8.857 -4.468 -2.633 1.00 97.44 87 ASP A O 1
ATOM 671 N N . PRO A 1 88 ? 7.646 -2.643 -3.108 1.00 95.75 88 PRO A N 1
ATOM 672 C CA . PRO A 1 88 ? 8.124 -2.545 -4.486 1.00 95.75 88 PRO A CA 1
ATOM 673 C C . PRO A 1 88 ? 9.613 -2.200 -4.568 1.00 95.75 88 PRO A C 1
ATOM 675 O O . PRO A 1 88 ? 10.128 -1.413 -3.771 1.00 95.75 88 PRO A O 1
ATOM 678 N N . VAL A 1 89 ? 10.290 -2.762 -5.567 1.00 96.25 89 VAL A N 1
ATOM 679 C CA . VAL A 1 89 ? 11.704 -2.532 -5.877 1.00 96.25 89 VAL A CA 1
ATOM 680 C C . VAL A 1 89 ? 11.831 -2.158 -7.349 1.00 96.25 89 VAL A C 1
ATOM 682 O O . VAL A 1 89 ? 11.394 -2.914 -8.214 1.00 96.25 89 VAL A O 1
ATOM 685 N N . GLY A 1 90 ? 12.459 -1.014 -7.629 1.00 94.75 90 GLY A N 1
ATOM 686 C CA . GLY A 1 90 ? 12.501 -0.421 -8.969 1.00 94.75 90 GLY A CA 1
ATOM 687 C C . GLY A 1 90 ? 11.287 0.472 -9.242 1.00 94.75 90 GLY A C 1
ATOM 688 O O . GLY A 1 90 ? 10.731 1.049 -8.308 1.00 94.75 90 GLY A O 1
ATOM 689 N N . GLY A 1 91 ? 10.890 0.566 -10.512 1.00 93.12 91 GLY A N 1
ATOM 690 C CA . GLY A 1 91 ? 9.810 1.437 -10.980 1.00 93.12 91 GLY A CA 1
ATOM 691 C C . GLY A 1 91 ? 10.276 2.831 -11.416 1.00 93.12 91 GLY A C 1
ATOM 692 O O . GLY A 1 91 ? 11.407 3.237 -11.137 1.00 93.12 91 GLY A O 1
ATOM 693 N N . GLY A 1 92 ? 9.387 3.554 -12.096 1.00 93.12 92 GLY A N 1
ATOM 694 C CA . GLY A 1 92 ? 9.640 4.866 -12.694 1.00 93.12 92 GLY A CA 1
ATOM 695 C C . GLY A 1 92 ? 9.917 4.763 -14.192 1.00 93.12 92 GLY A C 1
ATOM 696 O O . GLY A 1 92 ? 9.313 3.938 -14.880 1.00 93.12 92 GLY A O 1
ATOM 697 N N . PHE A 1 93 ? 10.833 5.593 -14.697 1.00 95.06 93 PHE A N 1
ATOM 698 C CA . PHE A 1 93 ? 11.195 5.609 -16.115 1.00 95.06 93 PHE A CA 1
ATOM 699 C C . PHE A 1 93 ? 11.713 4.251 -16.585 1.00 95.06 93 PHE A C 1
ATOM 701 O O . PHE A 1 93 ? 12.658 3.688 -16.021 1.00 95.06 93 PHE A O 1
ATOM 708 N N . VAL A 1 94 ? 11.105 3.738 -17.650 1.00 94.56 94 VAL A N 1
ATOM 709 C CA . VAL A 1 94 ? 11.562 2.534 -18.336 1.00 94.56 94 VAL A CA 1
ATOM 710 C C . VAL A 1 94 ? 12.896 2.857 -19.018 1.00 94.56 94 VAL A C 1
ATOM 712 O O . VAL A 1 94 ? 12.972 3.821 -19.781 1.00 94.56 94 VAL A O 1
ATOM 715 N N . PRO A 1 95 ? 13.967 2.078 -18.774 1.00 94.06 95 PRO A N 1
ATOM 716 C CA . PRO A 1 95 ? 15.250 2.319 -19.423 1.00 94.06 95 PRO A CA 1
ATOM 717 C C . PRO A 1 95 ? 15.130 2.258 -20.953 1.00 94.06 95 PRO A C 1
ATOM 719 O O . PRO A 1 95 ? 14.297 1.506 -21.460 1.00 94.06 95 PRO A O 1
ATOM 722 N N . PRO A 1 96 ? 16.020 2.918 -21.718 1.00 95.44 96 PRO A N 1
ATOM 723 C CA . PRO A 1 96 ? 16.013 2.826 -23.182 1.00 95.44 96 PRO A CA 1
ATOM 724 C C . PRO A 1 96 ? 16.120 1.393 -23.730 1.00 95.44 96 PRO A C 1
ATOM 726 O O . PRO A 1 96 ? 15.694 1.124 -24.849 1.00 95.44 96 PRO A O 1
ATOM 729 N N . SER A 1 97 ? 16.687 0.463 -22.953 1.00 95.94 97 SER A N 1
ATOM 730 C CA . SER A 1 97 ? 16.745 -0.965 -23.289 1.00 95.94 97 SER A CA 1
ATOM 731 C C . SER A 1 97 ? 15.412 -1.702 -23.117 1.00 95.94 97 SER A C 1
ATOM 733 O O . SER A 1 97 ? 15.295 -2.839 -23.568 1.00 95.94 97 SER A O 1
ATOM 735 N N . GLY A 1 98 ? 14.438 -1.109 -22.424 1.00 94.25 98 GLY A N 1
ATOM 736 C CA . GLY A 1 98 ? 13.206 -1.766 -21.985 1.00 94.25 98 GLY A CA 1
ATOM 737 C C . GLY A 1 98 ? 13.404 -2.806 -20.876 1.00 94.25 98 GLY A C 1
ATOM 738 O O . GLY A 1 98 ? 12.448 -3.480 -20.498 1.00 94.25 98 GLY A O 1
ATOM 739 N N . ASP A 1 99 ? 14.624 -2.971 -20.355 1.00 95.75 99 ASP A N 1
ATOM 740 C CA . ASP A 1 99 ? 14.921 -4.011 -19.370 1.00 95.75 99 ASP A CA 1
ATOM 741 C C . ASP A 1 99 ? 14.469 -3.598 -17.965 1.00 95.75 99 ASP A C 1
ATOM 743 O O . ASP A 1 99 ? 15.122 -2.815 -17.274 1.00 95.75 99 ASP A O 1
ATOM 747 N N . ILE A 1 100 ? 13.343 -4.169 -17.545 1.00 95.44 100 ILE A N 1
ATOM 748 C CA . ILE A 1 100 ? 12.769 -4.023 -16.204 1.00 95.44 100 ILE A CA 1
ATOM 749 C C . ILE A 1 100 ? 12.853 -5.325 -15.394 1.00 95.44 100 ILE A C 1
ATOM 751 O O . ILE A 1 100 ? 12.147 -5.482 -14.402 1.00 95.44 100 ILE A O 1
ATOM 755 N N . SER A 1 101 ? 13.701 -6.280 -15.793 1.00 95.50 101 SER A N 1
ATOM 756 C CA . SER A 1 101 ? 13.773 -7.618 -15.176 1.00 95.50 101 SER A CA 1
ATOM 757 C C . SER A 1 101 ? 14.143 -7.606 -13.686 1.00 95.50 101 SER A C 1
ATOM 759 O O . SER A 1 101 ? 13.779 -8.521 -12.949 1.00 95.50 101 SER A O 1
ATOM 761 N N . GLY A 1 102 ? 14.840 -6.564 -13.220 1.00 95.12 102 GLY A N 1
ATOM 762 C CA . GLY A 1 102 ? 15.154 -6.364 -11.802 1.00 95.12 102 GLY A CA 1
ATOM 763 C C . GLY A 1 102 ? 14.005 -5.780 -10.969 1.00 95.12 102 GLY A C 1
ATOM 764 O O . GLY A 1 102 ? 14.101 -5.763 -9.735 1.00 95.12 102 GLY A O 1
ATOM 765 N N . TRP A 1 103 ? 12.946 -5.282 -11.615 1.00 97.06 103 TRP A N 1
ATOM 766 C CA . TRP A 1 103 ? 11.815 -4.645 -10.947 1.00 97.06 103 TRP A CA 1
ATOM 767 C C . TRP A 1 103 ? 10.822 -5.694 -10.468 1.00 97.06 103 TRP A C 1
ATOM 769 O O . TRP A 1 103 ? 10.453 -6.614 -11.196 1.00 97.06 103 TRP A O 1
ATOM 779 N N . ARG A 1 104 ? 10.396 -5.571 -9.215 1.00 96.88 104 ARG A N 1
ATOM 780 C CA . ARG A 1 104 ? 9.576 -6.589 -8.550 1.00 96.88 104 ARG A CA 1
ATOM 781 C C . ARG A 1 104 ? 8.852 -6.012 -7.345 1.00 96.88 104 ARG A C 1
ATOM 783 O O . ARG A 1 104 ? 9.060 -4.862 -6.968 1.00 96.88 104 ARG A O 1
ATOM 790 N N . VAL A 1 105 ? 8.052 -6.851 -6.703 1.00 98.06 105 VAL A N 1
ATOM 791 C CA . VAL A 1 105 ? 7.506 -6.585 -5.374 1.00 98.06 105 VAL A CA 1
ATOM 792 C C . VAL A 1 105 ? 8.022 -7.657 -4.429 1.00 98.06 105 VAL A C 1
ATOM 794 O O . VAL A 1 105 ? 7.791 -8.846 -4.653 1.00 98.06 105 VAL A O 1
ATOM 797 N N . ASP A 1 106 ? 8.724 -7.234 -3.384 1.00 97.81 106 ASP A N 1
ATOM 798 C CA . ASP A 1 106 ? 9.122 -8.110 -2.291 1.00 97.81 106 ASP A CA 1
ATOM 799 C C . ASP A 1 106 ? 7.970 -8.215 -1.280 1.00 97.81 106 ASP A C 1
ATOM 801 O O . ASP A 1 106 ? 7.263 -7.243 -1.008 1.00 97.81 106 ASP A O 1
ATOM 805 N N . TYR A 1 107 ? 7.765 -9.409 -0.719 1.00 98.44 107 TYR A N 1
ATOM 806 C CA . TYR A 1 107 ? 6.679 -9.684 0.223 1.00 98.44 107 TYR A CA 1
ATOM 807 C C . TYR A 1 107 ? 7.239 -10.150 1.562 1.00 98.44 107 TYR A C 1
ATOM 809 O O . TYR A 1 107 ? 7.756 -11.264 1.677 1.00 98.44 107 TYR A O 1
ATOM 817 N N . THR A 1 108 ? 7.102 -9.310 2.588 1.00 98.38 108 THR A N 1
ATOM 818 C CA . THR A 1 108 ? 7.637 -9.584 3.929 1.00 98.38 108 THR A CA 1
ATOM 819 C C . THR A 1 108 ? 6.516 -9.958 4.889 1.00 98.38 108 THR A C 1
ATOM 821 O O . THR A 1 108 ? 5.567 -9.192 5.058 1.00 98.38 108 THR A O 1
ATOM 824 N N . ALA A 1 109 ? 6.625 -11.118 5.543 1.00 98.44 109 ALA A N 1
ATOM 825 C CA . ALA A 1 109 ? 5.678 -11.520 6.579 1.00 98.44 109 ALA A CA 1
ATOM 826 C C . ALA A 1 109 ? 5.787 -10.587 7.797 1.00 98.44 109 ALA A C 1
ATOM 828 O O . ALA A 1 109 ? 6.872 -10.385 8.343 1.00 98.44 109 ALA A O 1
ATOM 829 N N . VAL A 1 110 ? 4.661 -10.021 8.227 1.00 98.56 110 VAL A N 1
ATOM 830 C CA . VAL A 1 110 ? 4.574 -9.057 9.327 1.00 98.56 110 VAL A CA 1
ATOM 831 C C . VAL A 1 110 ? 3.325 -9.299 10.170 1.00 98.56 110 VAL A C 1
ATOM 833 O O . VAL A 1 110 ? 2.284 -9.714 9.667 1.00 98.56 110 VAL A O 1
ATOM 836 N N . THR A 1 111 ? 3.416 -8.995 11.462 1.00 98.50 111 THR A N 1
ATOM 837 C CA . THR A 1 111 ? 2.270 -8.958 12.393 1.00 98.50 111 THR A CA 1
ATOM 838 C C . THR A 1 111 ? 1.938 -7.536 12.848 1.00 98.50 111 THR A C 1
ATOM 840 O O . THR A 1 111 ? 0.883 -7.284 13.433 1.00 98.50 111 THR A O 1
ATOM 843 N N . SER A 1 112 ? 2.822 -6.582 12.555 1.00 98.31 112 SER A N 1
ATOM 844 C CA . SER A 1 112 ? 2.627 -5.155 12.771 1.00 98.31 112 SER A CA 1
ATOM 845 C C . SER A 1 112 ? 3.302 -4.349 11.664 1.00 98.31 112 SER A C 1
ATOM 847 O O . SER A 1 112 ? 4.255 -4.808 11.032 1.00 98.31 112 SER A O 1
ATOM 849 N N . VAL A 1 113 ? 2.813 -3.133 11.427 1.00 98.25 113 VAL A N 1
ATOM 850 C CA . VAL A 1 113 ? 3.467 -2.173 10.531 1.00 98.25 113 VAL A CA 1
ATOM 851 C C . VAL A 1 113 ? 3.543 -0.799 11.170 1.00 98.25 113 VAL A C 1
ATOM 853 O O . VAL A 1 113 ? 2.575 -0.321 11.757 1.00 98.25 113 VAL A O 1
ATOM 856 N N . THR A 1 114 ? 4.688 -0.144 11.011 1.00 98.31 114 THR A N 1
ATOM 857 C CA . THR A 1 114 ? 4.855 1.271 11.346 1.00 98.31 114 THR A CA 1
ATOM 858 C C . THR A 1 114 ? 4.746 2.088 10.069 1.00 98.31 114 THR A C 1
ATOM 860 O O . THR A 1 114 ? 5.577 1.964 9.169 1.00 98.31 114 THR A O 1
ATOM 863 N N . LEU A 1 115 ? 3.725 2.936 9.987 1.00 98.12 115 LEU A N 1
ATO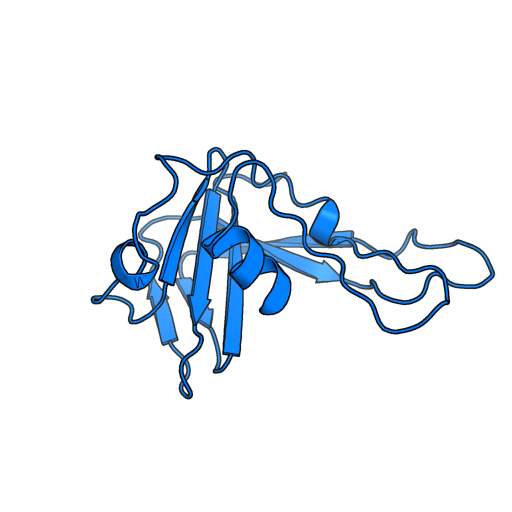M 864 C CA . LEU A 1 115 ? 3.523 3.878 8.894 1.00 98.12 115 LEU A CA 1
ATOM 865 C C . LEU A 1 115 ? 4.003 5.251 9.349 1.00 98.12 115 LEU A C 1
ATOM 867 O O . LEU A 1 115 ? 3.398 5.856 10.233 1.00 98.12 115 LEU A O 1
ATOM 871 N N . GLY A 1 116 ? 5.083 5.750 8.747 1.00 97.88 116 GLY A N 1
ATOM 872 C CA . GLY A 1 116 ? 5.525 7.132 8.945 1.00 97.88 116 GLY A CA 1
ATOM 873 C C . GLY A 1 116 ? 4.468 8.160 8.517 1.00 97.88 116 GLY A C 1
ATOM 874 O O . GLY A 1 116 ? 3.415 7.806 7.987 1.00 97.88 116 GLY A O 1
ATOM 875 N N . ALA A 1 117 ? 4.769 9.441 8.724 1.00 97.06 117 ALA A N 1
ATOM 876 C CA . ALA A 1 117 ? 3.926 10.528 8.234 1.00 97.06 117 ALA A CA 1
ATOM 877 C C . ALA A 1 117 ? 3.768 10.456 6.704 1.00 97.06 117 ALA A C 1
ATOM 879 O O . ALA A 1 117 ? 4.760 10.264 5.992 1.00 97.06 117 ALA A O 1
ATOM 880 N N . GLY A 1 118 ? 2.538 10.583 6.198 1.00 96.56 118 GLY A N 1
ATOM 881 C CA . GLY A 1 118 ? 2.253 10.488 4.761 1.00 96.56 118 GLY A CA 1
ATOM 882 C C . GLY A 1 118 ? 2.721 9.161 4.152 1.00 96.56 118 GLY A C 1
ATOM 883 O O . GLY A 1 118 ? 3.454 9.139 3.156 1.00 96.56 118 GLY A O 1
ATOM 884 N N . ARG A 1 119 ? 2.383 8.034 4.789 1.00 97.62 119 ARG A N 1
ATOM 885 C CA . ARG A 1 119 ? 2.732 6.684 4.315 1.00 97.62 119 ARG A CA 1
ATOM 886 C C . ARG A 1 119 ? 1.515 5.775 4.300 1.00 97.62 119 ARG A C 1
ATOM 888 O O . ARG A 1 119 ? 0.560 5.973 5.038 1.00 97.62 119 ARG A O 1
ATOM 895 N N . GLY A 1 120 ? 1.577 4.758 3.453 1.00 97.81 120 GLY A N 1
ATOM 896 C CA . GLY A 1 120 ? 0.590 3.692 3.389 1.00 97.81 120 GLY A CA 1
ATOM 897 C C . GLY A 1 120 ? 1.267 2.345 3.186 1.00 97.81 120 GLY A C 1
ATOM 898 O O . GLY A 1 120 ? 2.463 2.296 2.878 1.00 97.81 120 GLY A O 1
ATOM 899 N N . ALA A 1 121 ? 0.507 1.277 3.384 1.00 98.38 121 ALA A N 1
ATOM 900 C CA . ALA A 1 121 ? 0.942 -0.095 3.174 1.00 98.38 121 ALA A CA 1
ATOM 901 C C . ALA A 1 121 ? -0.177 -0.924 2.546 1.00 98.38 121 ALA A C 1
ATOM 903 O O . ALA A 1 121 ? -1.348 -0.778 2.902 1.00 98.38 121 ALA A O 1
ATOM 904 N N . ILE A 1 122 ? 0.223 -1.838 1.664 1.00 98.56 122 ILE A N 1
ATOM 905 C CA . ILE A 1 122 ? -0.631 -2.883 1.108 1.00 98.56 122 ILE A CA 1
ATOM 906 C C . ILE A 1 122 ? -0.204 -4.200 1.756 1.00 98.56 122 ILE A C 1
ATOM 908 O O . ILE A 1 122 ? 0.984 -4.537 1.781 1.00 98.56 122 ILE A O 1
ATOM 912 N N . LEU A 1 123 ? -1.171 -4.904 2.335 1.00 98.56 123 LEU A N 1
ATOM 913 C CA . LEU A 1 123 ? -0.967 -6.095 3.152 1.00 98.56 123 LEU A CA 1
ATOM 914 C C . LEU A 1 123 ? -1.803 -7.234 2.580 1.00 98.56 123 LEU A C 1
ATOM 916 O O . LEU A 1 123 ? -3.025 -7.123 2.538 1.00 98.56 123 LEU A O 1
ATOM 920 N N . LEU A 1 124 ? -1.163 -8.324 2.168 1.00 98.69 124 LEU A N 1
ATOM 921 C CA . LEU A 1 124 ? -1.838 -9.500 1.622 1.00 98.69 124 LEU A CA 1
ATOM 922 C C . LEU A 1 124 ? -2.056 -10.573 2.689 1.00 98.69 124 LEU A C 1
ATOM 924 O O . LEU A 1 124 ? -1.226 -10.752 3.581 1.00 98.69 124 LEU A O 1
ATOM 928 N N . ASN A 1 125 ? -3.163 -11.305 2.576 1.00 98.12 125 ASN A N 1
ATOM 929 C CA . ASN A 1 125 ? -3.532 -12.394 3.487 1.00 98.12 125 ASN A CA 1
ATOM 930 C C . ASN A 1 125 ? -2.603 -13.615 3.342 1.00 98.12 125 ASN A C 1
ATOM 932 O O . ASN A 1 125 ? -2.404 -14.367 4.292 1.00 98.12 125 ASN A O 1
ATOM 936 N N . SER A 1 126 ? -2.027 -13.813 2.155 1.00 97.19 126 SER A N 1
ATOM 937 C CA . SER A 1 126 ? -1.097 -14.896 1.829 1.00 97.19 126 SER A CA 1
ATOM 938 C C . SER A 1 126 ? 0.026 -14.383 0.930 1.00 97.19 126 SER A C 1
ATOM 940 O O . SER A 1 126 ? -0.107 -13.337 0.294 1.00 97.19 126 SER A O 1
ATOM 942 N N . ARG A 1 127 ? 1.135 -15.124 0.870 1.00 94.00 127 ARG A N 1
ATOM 943 C CA . ARG A 1 127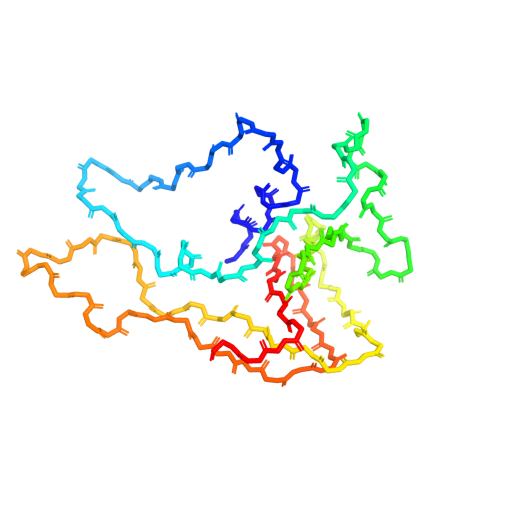 ? 2.223 -14.830 -0.065 1.00 94.00 127 ARG A CA 1
ATOM 944 C C . ARG A 1 127 ? 1.743 -15.089 -1.504 1.00 94.00 127 ARG A C 1
ATOM 946 O O . ARG A 1 127 ? 1.181 -16.166 -1.715 1.00 94.00 127 ARG A O 1
ATOM 953 N N . PRO A 1 128 ? 1.930 -14.141 -2.441 1.00 89.56 128 PRO A N 1
ATOM 954 C CA . PRO A 1 128 ? 1.695 -14.363 -3.869 1.00 89.56 128 PRO A CA 1
ATOM 955 C C . PRO A 1 128 ? 2.622 -15.399 -4.493 1.00 89.56 128 PRO A C 1
ATOM 957 O O . PRO A 1 128 ? 3.762 -15.551 -3.989 1.00 89.56 128 PRO A O 1
#

Secondary structure (DSSP, 8-state):
-HHHHHHHHH--TT--PPP-SSSS-EE-GGGG----SBSS---SSGGGGEETTTTEEEEEETTEEEEEE-SSS-EEEEEEEEEEEEEEES-EEPPTT---TT-EEEEEEEEEEEE-TTEEEEEESS--

Radius of gyration: 15.11 Å; chains: 1; bounding box: 37×29×41 Å